Protein AF-A0A937QYM9-F1 (afdb_monomer)

pLDDT: mean 88.12, std 9.0, range [54.81, 97.62]

Mean predicted aligned error: 9.83 Å

Secondary structure (DSSP, 8-state):
-HHHHHHHHTT----SSHHHHHHHHHHHHHHHHHHHHHHHHHHHHHHTTT--S-----------HHHHHHHHHHHHHHHHHHHHHHHHH-

Foldseek 3Di:
DVLVVVCVVVVDDQDPDPVNVVVVVVVVVVVVVVVVVVVVVVVVVCVVVVNPPDDDDPDDPPPDVVVVVVVVVVVVVVVVVVVVVVVVVD

Radius of gyration: 25.34 Å; Cα contacts (8 Å, |Δi|>4): 10; chains: 1; bounding box: 58×47×42 Å

Structure (mmCIF, N/CA/C/O backbone):
data_AF-A0A937QYM9-F1
#
_entry.id   AF-A0A937QYM9-F1
#
loop_
_atom_site.group_PDB
_atom_site.id
_atom_site.type_symbol
_atom_site.label_atom_id
_atom_site.label_alt_id
_atom_site.label_comp_id
_atom_site.label_asym_id
_atom_site.label_entity_id
_atom_site.label_seq_id
_atom_site.pdbx_PDB_ins_code
_atom_site.Cartn_x
_atom_site.Cartn_y
_atom_site.Cartn_z
_atom_site.occupancy
_atom_site.B_iso_or_equiv
_atom_site.auth_seq_id
_atom_site.auth_comp_id
_atom_site.auth_asym_id
_atom_site.auth_atom_id
_atom_site.pdbx_PDB_model_num
ATOM 1 N N . ARG A 1 1 ? -6.635 9.807 -0.098 1.00 78.31 1 ARG A N 1
ATOM 2 C CA . ARG A 1 1 ? -6.943 11.047 -0.866 1.00 78.31 1 ARG A CA 1
ATOM 3 C C . ARG A 1 1 ? -7.992 11.948 -0.205 1.00 78.31 1 ARG A C 1
ATOM 5 O O . ARG A 1 1 ? -7.739 13.138 -0.117 1.00 78.31 1 ARG A O 1
ATOM 12 N N . ARG A 1 2 ? -9.123 11.432 0.310 1.00 88.62 2 ARG A N 1
ATOM 13 C CA . ARG A 1 2 ? -10.163 12.270 0.958 1.00 88.62 2 ARG A CA 1
ATOM 14 C C . ARG A 1 2 ? -9.638 13.144 2.113 1.00 88.62 2 ARG A C 1
ATOM 16 O O . ARG A 1 2 ? -9.929 14.330 2.136 1.00 88.62 2 ARG A O 1
ATOM 23 N N . LEU A 1 3 ? -8.816 12.583 3.009 1.00 89.12 3 LEU A N 1
ATOM 24 C CA . LEU A 1 3 ? -8.217 13.329 4.129 1.00 89.12 3 LEU A CA 1
ATOM 25 C C . LEU A 1 3 ? -7.287 14.456 3.656 1.00 89.12 3 LEU A C 1
ATOM 27 O O . LEU A 1 3 ? -7.409 15.581 4.120 1.00 89.12 3 LEU A O 1
ATOM 31 N N . LEU A 1 4 ? -6.429 14.181 2.668 1.00 88.75 4 LEU A N 1
ATOM 32 C CA . LEU A 1 4 ? -5.545 15.190 2.070 1.00 88.75 4 LEU A CA 1
ATOM 33 C C . LEU A 1 4 ? -6.334 16.307 1.374 1.00 88.75 4 LEU A C 1
ATOM 35 O O . LEU A 1 4 ? -6.013 17.477 1.543 1.00 88.75 4 LEU A O 1
ATOM 39 N N . ARG A 1 5 ? -7.407 15.967 0.646 1.00 90.56 5 ARG A N 1
ATOM 40 C CA . ARG A 1 5 ? -8.291 16.963 0.021 1.00 90.56 5 ARG A CA 1
ATOM 41 C C . ARG A 1 5 ? -8.986 17.831 1.071 1.00 90.56 5 ARG A C 1
ATOM 43 O O . ARG A 1 5 ? -9.057 19.039 0.902 1.00 90.56 5 ARG A O 1
ATOM 50 N N . SER A 1 6 ? -9.447 17.234 2.171 1.00 90.75 6 SER A N 1
ATOM 51 C CA . SER A 1 6 ? -10.023 17.988 3.289 1.00 90.75 6 SER A CA 1
ATOM 52 C C . SER A 1 6 ? -9.004 18.918 3.946 1.00 90.75 6 SER A C 1
ATOM 54 O O . SER A 1 6 ? -9.376 20.022 4.326 1.00 90.75 6 SER A O 1
ATOM 56 N N . ALA A 1 7 ? -7.747 18.493 4.093 1.00 89.19 7 ALA A N 1
ATOM 57 C CA . ALA A 1 7 ? -6.685 19.353 4.611 1.00 89.19 7 ALA A CA 1
ATOM 58 C C . ALA A 1 7 ? -6.405 20.518 3.648 1.00 89.19 7 ALA A C 1
ATOM 60 O O . ALA A 1 7 ? -6.340 21.666 4.075 1.00 89.19 7 ALA A O 1
ATOM 61 N N . SER A 1 8 ? -6.337 20.240 2.344 1.00 88.31 8 SER A N 1
ATOM 62 C CA . SER A 1 8 ? -6.138 21.256 1.307 1.00 88.31 8 SER A CA 1
ATOM 63 C C . SER A 1 8 ? -7.263 22.302 1.275 1.00 88.31 8 SER A C 1
ATOM 65 O O . SER A 1 8 ? -6.966 23.491 1.233 1.00 88.31 8 SER A O 1
ATOM 67 N N . ILE A 1 9 ? -8.538 21.895 1.391 1.00 93.19 9 ILE A N 1
ATOM 68 C CA . ILE A 1 9 ? -9.686 22.827 1.471 1.00 93.19 9 ILE A CA 1
ATOM 69 C C . ILE A 1 9 ? -9.610 23.707 2.729 1.00 93.19 9 ILE A C 1
ATOM 71 O O . ILE A 1 9 ? -10.001 24.867 2.693 1.00 93.19 9 ILE A O 1
ATOM 75 N N . ARG A 1 10 ? -9.059 23.186 3.833 1.00 89.31 10 ARG A N 1
ATOM 76 C CA . ARG A 1 10 ? -8.811 23.947 5.071 1.00 89.31 10 ARG A CA 1
ATOM 77 C C . ARG A 1 10 ? -7.585 24.870 4.983 1.00 89.31 10 ARG A C 1
ATOM 79 O O . ARG A 1 10 ? -7.174 25.418 5.998 1.00 89.31 10 ARG A O 1
ATOM 86 N N . GLY A 1 11 ? -6.985 25.025 3.802 1.00 86.75 11 GLY A N 1
ATOM 87 C CA . GLY A 1 11 ? -5.836 25.902 3.581 1.00 86.75 11 GLY A CA 1
ATOM 88 C C . GLY A 1 11 ? -4.487 25.292 3.967 1.00 86.75 11 GLY A C 1
ATOM 89 O O . GLY A 1 11 ? -3.501 26.021 4.046 1.00 86.75 11 GLY A O 1
ATOM 90 N N . PHE A 1 12 ? -4.402 23.974 4.190 1.00 87.56 12 PHE A N 1
ATOM 91 C CA . PHE A 1 12 ? -3.122 23.324 4.470 1.00 87.56 12 PHE A CA 1
ATOM 92 C C . PHE A 1 12 ? -2.194 23.418 3.252 1.00 87.56 12 PHE A C 1
ATOM 94 O O . PHE A 1 12 ? -2.466 22.826 2.203 1.00 87.56 12 PHE A O 1
ATOM 101 N N . ARG A 1 13 ? -1.083 24.144 3.412 1.00 85.38 13 ARG A N 1
ATOM 102 C CA . ARG A 1 13 ? 0.001 24.242 2.431 1.00 85.38 13 ARG A CA 1
ATOM 103 C C . ARG A 1 13 ? 1.212 23.460 2.952 1.00 85.38 13 ARG A C 1
ATOM 105 O O . ARG A 1 13 ? 1.681 23.761 4.049 1.00 85.38 13 ARG A O 1
ATOM 112 N N . PRO A 1 14 ? 1.695 22.439 2.226 1.00 80.06 14 PRO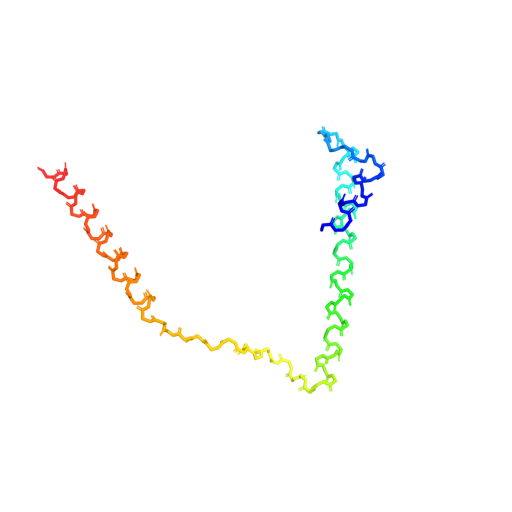 A N 1
ATOM 113 C CA . PRO A 1 14 ? 2.860 21.682 2.655 1.00 80.06 14 PRO A CA 1
ATOM 114 C C . PRO A 1 14 ? 4.130 22.522 2.475 1.00 80.06 14 PRO A C 1
ATOM 116 O O . PRO A 1 14 ? 4.445 22.949 1.368 1.00 80.06 14 PRO A O 1
ATOM 119 N N . THR A 1 15 ? 4.862 22.725 3.567 1.00 86.69 15 THR A N 1
ATOM 120 C CA . THR A 1 15 ? 6.161 23.411 3.606 1.00 86.69 15 THR A CA 1
ATOM 121 C C . THR A 1 15 ? 7.147 22.545 4.396 1.00 86.69 15 THR A C 1
ATOM 123 O O . THR A 1 15 ? 6.727 21.716 5.198 1.00 86.69 15 THR A O 1
ATOM 126 N N . SER A 1 16 ? 8.459 22.723 4.236 1.00 83.88 16 SER A N 1
ATOM 127 C CA . SER A 1 16 ? 9.474 21.958 4.989 1.00 83.88 16 SER A CA 1
ATOM 128 C C . SER A 1 16 ? 9.631 22.442 6.442 1.00 83.88 16 SER A C 1
ATOM 130 O O . SER A 1 16 ? 10.725 22.788 6.873 1.00 83.88 16 SER A O 1
ATOM 132 N N . ASN A 1 17 ? 8.533 22.508 7.200 1.00 90.44 17 ASN A N 1
ATOM 133 C CA . ASN A 1 17 ? 8.495 22.956 8.595 1.00 90.44 17 ASN A CA 1
ATOM 134 C C . ASN A 1 17 ? 8.009 21.819 9.517 1.00 90.44 17 ASN A C 1
ATOM 136 O O . ASN A 1 17 ? 7.224 20.960 9.110 1.00 90.44 17 ASN A O 1
ATOM 140 N N . LEU A 1 18 ? 8.423 21.832 10.785 1.00 90.06 18 LEU A N 1
ATOM 141 C CA . LEU A 1 18 ? 8.040 20.859 11.813 1.00 90.06 18 LEU A CA 1
ATOM 142 C C . LEU A 1 18 ? 6.514 20.717 11.956 1.00 90.06 18 LEU A C 1
ATOM 144 O O . LEU A 1 18 ? 5.998 19.612 12.129 1.00 90.06 18 LEU A O 1
ATOM 148 N N . HIS A 1 19 ? 5.771 21.820 11.820 1.00 87.12 19 HIS A N 1
ATOM 149 C CA . HIS A 1 19 ? 4.304 21.807 11.843 1.00 87.12 19 HIS A CA 1
ATOM 150 C C . HIS A 1 19 ? 3.702 20.951 10.712 1.00 87.12 19 HIS A C 1
ATOM 152 O O . HIS A 1 19 ? 2.729 20.216 10.914 1.00 87.12 19 HIS A O 1
ATOM 158 N N . THR A 1 20 ? 4.307 20.999 9.525 1.00 89.44 20 THR A N 1
ATOM 159 C CA . THR A 1 20 ? 3.881 20.211 8.368 1.00 89.44 20 THR A CA 1
ATOM 160 C C . THR A 1 20 ? 4.117 18.723 8.619 1.00 89.44 20 THR A C 1
ATOM 162 O O . THR A 1 20 ? 3.187 17.935 8.444 1.00 89.44 20 THR A O 1
ATOM 165 N N . TYR A 1 21 ? 5.290 18.338 9.132 1.00 92.94 21 TYR A N 1
ATOM 166 C CA . TYR A 1 21 ? 5.573 16.950 9.521 1.00 92.94 21 TYR A CA 1
ATOM 167 C C . TYR A 1 21 ? 4.599 16.431 10.585 1.00 92.94 21 TYR A C 1
ATOM 169 O O . TYR A 1 21 ? 4.063 15.331 10.445 1.00 92.94 21 TYR A O 1
ATOM 177 N N . LYS A 1 22 ? 4.285 17.243 11.602 1.00 92.12 22 LYS A N 1
ATOM 178 C CA . LYS A 1 22 ? 3.297 16.893 12.635 1.00 92.12 22 LYS A CA 1
ATOM 179 C C . LYS A 1 22 ? 1.903 16.653 12.041 1.00 92.12 22 LYS A C 1
ATOM 181 O O . LYS A 1 22 ? 1.226 15.692 12.401 1.00 92.12 22 LYS A O 1
ATOM 186 N N . THR A 1 23 ? 1.492 17.482 11.082 1.00 90.88 23 THR A N 1
ATOM 187 C CA . THR A 1 23 ? 0.206 17.325 10.384 1.00 90.88 23 THR A CA 1
ATOM 188 C C . THR A 1 23 ? 0.164 16.050 9.540 1.00 90.88 23 THR A C 1
ATOM 190 O O . THR A 1 23 ? -0.843 15.336 9.548 1.00 90.88 23 THR A O 1
ATOM 193 N N . TYR A 1 24 ? 1.260 15.715 8.854 1.00 92.31 24 TYR A N 1
ATOM 194 C CA . TYR A 1 24 ? 1.377 14.442 8.139 1.00 92.31 24 TYR A CA 1
ATOM 195 C C . TYR A 1 24 ? 1.327 13.240 9.085 1.00 92.31 24 TYR A C 1
ATOM 197 O O . TYR A 1 24 ? 0.617 12.280 8.784 1.00 92.31 24 TYR A O 1
ATOM 205 N N . ALA A 1 25 ? 1.991 13.305 10.242 1.00 93.75 25 ALA A N 1
ATOM 206 C CA . ALA A 1 25 ? 1.939 12.244 11.247 1.00 93.75 25 ALA A CA 1
ATOM 207 C C . ALA A 1 25 ? 0.499 11.981 11.722 1.00 93.75 25 ALA A C 1
ATOM 209 O O . ALA A 1 25 ? 0.058 10.831 11.746 1.00 93.75 25 ALA A O 1
ATOM 210 N N . TYR A 1 26 ? -0.281 13.033 11.998 1.00 93.44 26 TYR A N 1
ATOM 211 C CA . TYR A 1 26 ? -1.701 12.883 12.339 1.00 93.44 26 TYR A CA 1
ATOM 212 C C . TYR A 1 26 ? -2.523 12.277 11.203 1.00 93.44 26 TYR A C 1
ATOM 214 O O . TYR A 1 26 ? -3.397 11.441 11.438 1.00 93.44 26 TYR A O 1
ATOM 222 N N . LEU A 1 27 ? -2.243 12.667 9.960 1.00 93.38 27 LEU A N 1
ATOM 223 C CA . LEU A 1 27 ? -2.948 12.133 8.801 1.00 93.38 27 LEU A CA 1
ATOM 224 C C . LEU A 1 27 ? -2.668 10.640 8.603 1.00 93.38 27 LEU A C 1
ATOM 226 O O . LEU A 1 27 ? -3.600 9.880 8.335 1.00 93.38 27 LEU A O 1
ATOM 230 N N . ILE A 1 28 ? -1.418 10.219 8.786 1.00 95.44 28 ILE A N 1
ATOM 231 C CA . ILE A 1 28 ? -1.015 8.809 8.754 1.00 95.44 28 ILE A CA 1
ATOM 232 C C . ILE A 1 28 ? -1.672 8.042 9.907 1.00 95.44 28 ILE A C 1
ATOM 234 O O . ILE A 1 28 ? -2.272 6.997 9.662 1.00 95.44 28 ILE A O 1
ATOM 238 N N . GLY A 1 29 ? -1.659 8.588 11.127 1.00 96.06 29 GLY A N 1
ATOM 239 C CA . GLY A 1 29 ? -2.330 7.982 12.281 1.00 96.06 29 GLY A CA 1
ATOM 240 C C . GLY A 1 29 ? -3.823 7.746 12.031 1.00 96.06 29 GLY A C 1
ATOM 241 O O . GLY A 1 29 ? -4.332 6.647 12.247 1.00 96.06 29 GLY A O 1
ATOM 242 N N . MET A 1 30 ? -4.521 8.733 11.463 1.00 95.00 30 MET A N 1
ATOM 243 C CA . MET A 1 30 ? -5.929 8.581 11.079 1.00 95.00 30 MET A CA 1
ATOM 244 C C . MET A 1 30 ? -6.146 7.517 9.996 1.00 95.00 30 MET A C 1
ATOM 246 O O . MET A 1 30 ? -7.170 6.833 10.010 1.00 95.00 30 MET A O 1
ATOM 250 N N . ILE A 1 31 ? 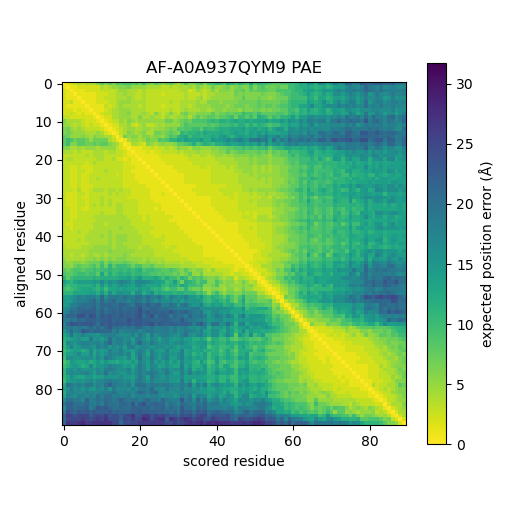-5.228 7.376 9.036 1.00 96.12 31 ILE A 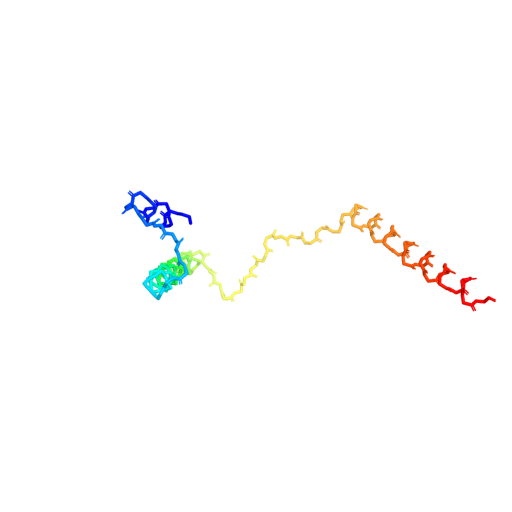N 1
ATOM 251 C CA . ILE A 1 31 ? -5.315 6.313 8.025 1.00 96.12 31 ILE A CA 1
ATOM 252 C C . ILE A 1 31 ? -5.162 4.948 8.690 1.00 96.12 31 ILE A C 1
ATOM 254 O O . ILE A 1 31 ? -5.963 4.061 8.401 1.00 96.12 31 ILE A O 1
ATOM 258 N N . PHE A 1 32 ? -4.187 4.802 9.587 1.00 97.38 32 PHE A N 1
ATOM 259 C CA . PHE A 1 32 ? -3.914 3.551 10.285 1.00 97.38 32 PHE A CA 1
ATOM 260 C C . PHE A 1 32 ? -5.128 3.079 11.090 1.00 97.38 32 PHE A C 1
ATOM 262 O O . PHE A 1 32 ? -5.643 1.994 10.835 1.00 97.38 32 PHE A O 1
ATOM 269 N N . VAL A 1 33 ? -5.670 3.934 11.963 1.00 96.56 33 VAL A N 1
ATOM 270 C CA . VAL A 1 33 ? -6.846 3.600 12.789 1.00 96.56 33 VAL A CA 1
ATOM 271 C C . VAL A 1 33 ? -8.037 3.180 11.922 1.00 96.56 33 VAL A C 1
ATOM 273 O O . VAL A 1 33 ? -8.669 2.154 12.171 1.00 96.56 33 VAL A O 1
ATOM 276 N N . ARG A 1 34 ? -8.323 3.934 10.852 1.00 95.88 34 ARG A N 1
ATOM 277 C CA . ARG A 1 34 ? -9.440 3.629 9.943 1.00 95.88 34 ARG A CA 1
ATOM 278 C C . ARG A 1 34 ? -9.226 2.349 9.141 1.00 95.88 34 ARG A C 1
ATOM 280 O O . ARG A 1 34 ? -10.204 1.681 8.804 1.00 95.88 34 ARG A O 1
ATOM 287 N N . ALA A 1 35 ? -7.985 2.043 8.770 1.00 96.81 35 ALA A N 1
ATOM 288 C CA . ALA A 1 35 ? -7.650 0.817 8.061 1.00 96.81 35 ALA A CA 1
ATOM 289 C C . ALA A 1 35 ? -7.835 -0.402 8.972 1.00 96.81 35 ALA A C 1
ATOM 291 O O . ALA A 1 35 ? -8.460 -1.368 8.537 1.00 96.81 35 ALA A O 1
ATOM 292 N N . SER A 1 36 ? -7.394 -0.319 10.230 1.00 97.50 36 SER A N 1
ATOM 293 C CA . SER A 1 36 ? -7.561 -1.383 11.227 1.00 97.50 36 SER A CA 1
ATOM 294 C C . SER A 1 36 ? -9.034 -1.677 11.518 1.00 97.50 36 SER A C 1
ATOM 296 O O . SER A 1 36 ? -9.474 -2.816 11.390 1.00 97.50 36 SER A O 1
AT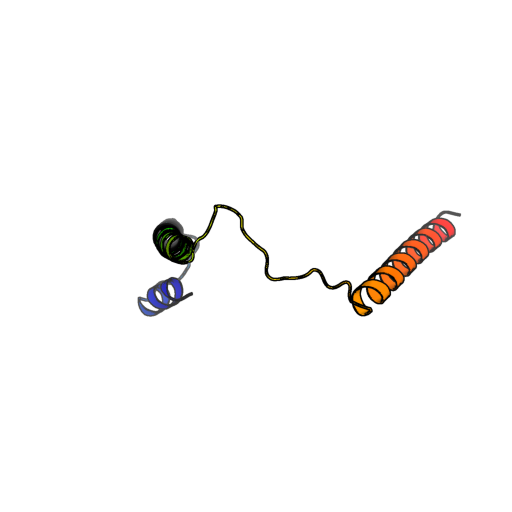OM 298 N N . ASP A 1 37 ? -9.835 -0.646 11.788 1.00 97.62 37 ASP A N 1
ATOM 299 C CA . ASP A 1 37 ? -11.282 -0.783 12.010 1.00 97.62 37 ASP A CA 1
ATOM 300 C C . ASP A 1 37 ? -12.013 -1.347 10.768 1.00 97.62 37 ASP A C 1
ATOM 302 O O . ASP A 1 37 ? -12.909 -2.192 10.853 1.00 97.62 37 ASP A O 1
ATOM 306 N N . ARG A 1 38 ? -11.587 -0.951 9.559 1.00 96.94 38 ARG A N 1
ATOM 307 C CA . ARG A 1 38 ? -12.094 -1.562 8.321 1.00 96.94 38 ARG A CA 1
ATOM 308 C C . ARG A 1 38 ? -11.701 -3.035 8.207 1.00 96.94 38 ARG A C 1
ATOM 310 O O . ARG A 1 38 ? -12.544 -3.822 7.779 1.00 96.94 38 ARG A O 1
ATOM 317 N N . ALA A 1 39 ? -10.464 -3.396 8.536 1.00 95.69 39 ALA A N 1
ATOM 318 C CA . ALA A 1 39 ? -9.993 -4.775 8.475 1.00 95.69 39 ALA A CA 1
ATOM 319 C C . ALA A 1 39 ? -10.813 -5.672 9.408 1.00 95.69 39 ALA A C 1
ATOM 321 O O . ALA A 1 39 ? -11.265 -6.731 8.980 1.00 95.69 39 ALA A O 1
ATOM 322 N N . GLU A 1 40 ? -11.109 -5.208 10.623 1.00 96.62 40 GLU A N 1
ATOM 323 C CA . GLU A 1 40 ? -11.943 -5.937 11.579 1.00 96.62 40 GLU A CA 1
ATOM 324 C C . GLU A 1 40 ? -13.376 -6.139 11.063 1.00 96.62 40 GLU A C 1
ATOM 326 O O . GLU A 1 40 ? -13.903 -7.253 11.101 1.00 96.62 40 GLU A O 1
ATOM 331 N N . ARG A 1 41 ? -14.007 -5.092 10.514 1.00 97.12 41 ARG A N 1
ATOM 332 C CA . ARG A 1 41 ? -15.343 -5.223 9.903 1.00 97.12 41 ARG A CA 1
ATOM 333 C C . ARG A 1 41 ? -15.360 -6.216 8.746 1.00 97.12 41 ARG A C 1
ATOM 335 O O . ARG A 1 41 ? -16.293 -7.009 8.633 1.00 97.12 41 ARG A O 1
ATOM 342 N N . VAL A 1 42 ? -14.348 -6.170 7.880 1.00 95.44 42 VAL A N 1
ATOM 343 C CA . VAL A 1 42 ? -14.225 -7.116 6.764 1.00 95.44 42 VAL A CA 1
ATOM 344 C C . VAL A 1 42 ? -14.008 -8.529 7.295 1.00 95.44 42 VAL A C 1
ATOM 346 O O . VAL A 1 42 ? -14.670 -9.444 6.820 1.00 95.44 42 VAL A O 1
ATOM 349 N N . TYR A 1 43 ? -13.166 -8.708 8.312 1.00 94.19 43 TYR A N 1
ATOM 350 C CA . TYR A 1 43 ? -12.928 -9.999 8.953 1.00 94.19 43 TYR A CA 1
ATOM 351 C C . TYR A 1 43 ? -14.201 -10.597 9.555 1.00 94.19 43 TYR A C 1
ATOM 353 O O . TYR A 1 43 ? -14.537 -11.743 9.263 1.00 94.19 43 TYR A O 1
ATOM 361 N N . LYS A 1 44 ? -14.977 -9.802 10.296 1.00 95.44 44 LYS A N 1
ATOM 362 C CA . LYS A 1 44 ? -16.293 -10.215 10.809 1.00 95.44 44 LYS A CA 1
ATOM 363 C C . LYS A 1 44 ? -17.230 -10.644 9.674 1.00 95.44 44 LYS A C 1
ATOM 365 O O . LYS A 1 44 ? -17.854 -11.695 9.754 1.00 95.44 44 LYS A O 1
ATOM 370 N N . ALA A 1 45 ? -17.270 -9.888 8.576 1.00 95.56 45 ALA A N 1
ATOM 371 C CA . ALA A 1 45 ? -18.066 -10.245 7.402 1.00 95.56 45 ALA A CA 1
ATOM 372 C C . ALA A 1 45 ? -17.541 -11.486 6.651 1.00 95.56 45 ALA A C 1
ATOM 374 O O . ALA A 1 45 ? -18.322 -12.159 5.980 1.00 95.56 45 ALA A O 1
ATOM 375 N N . MET A 1 46 ? -16.240 -11.783 6.718 1.00 94.25 46 MET A N 1
ATOM 376 C CA . MET A 1 46 ? -15.670 -13.035 6.210 1.00 94.25 46 MET A CA 1
ATOM 377 C C . MET A 1 46 ? -16.115 -14.209 7.086 1.00 94.25 46 MET A C 1
ATOM 379 O O . MET A 1 46 ? -16.580 -15.215 6.556 1.00 94.25 46 MET A O 1
ATOM 383 N N . LEU A 1 47 ? -16.066 -14.060 8.413 1.00 93.31 47 LEU A N 1
ATOM 384 C CA . LEU A 1 47 ? -16.500 -15.098 9.347 1.00 93.31 47 LEU A CA 1
ATOM 385 C C . LEU A 1 47 ? -17.986 -15.448 9.164 1.00 93.31 47 LEU A C 1
ATOM 387 O O . LEU A 1 47 ? -18.318 -16.626 9.075 1.00 93.31 47 LEU A O 1
ATOM 391 N N . CYS A 1 48 ? -18.862 -14.452 8.980 1.00 93.88 48 CYS A N 1
ATOM 392 C CA . CYS A 1 48 ? -20.281 -14.693 8.676 1.00 93.88 48 CYS A CA 1
ATOM 393 C C . CYS A 1 48 ? -20.515 -15.457 7.358 1.00 93.88 48 CYS A C 1
ATOM 395 O O . CYS A 1 48 ? -21.566 -16.064 7.188 1.00 93.88 48 CYS A O 1
ATOM 397 N N . ARG A 1 49 ? -19.559 -15.428 6.418 1.00 90.88 49 ARG A N 1
ATOM 398 C CA . ARG A 1 49 ? -19.604 -16.193 5.158 1.00 90.88 49 ARG A CA 1
ATOM 399 C C . ARG A 1 49 ? -18.972 -17.588 5.274 1.00 90.88 49 ARG A C 1
ATOM 401 O O . ARG A 1 49 ? -18.879 -18.279 4.267 1.00 90.88 49 ARG A O 1
ATOM 408 N N . GLY A 1 50 ? -18.528 -17.994 6.468 1.00 90.62 50 GLY A N 1
ATOM 409 C CA . GLY A 1 50 ? -17.886 -19.292 6.703 1.00 90.62 50 GLY A CA 1
ATOM 410 C C . GLY A 1 50 ? -16.369 -19.297 6.489 1.00 90.62 50 GLY A C 1
ATOM 411 O O . GLY A 1 50 ? -15.799 -20.330 6.149 1.00 90.62 50 GLY A O 1
ATOM 412 N N . PHE A 1 51 ? -15.690 -18.158 6.655 1.00 88.75 51 PHE A N 1
ATOM 413 C CA . PHE A 1 51 ? -14.233 -18.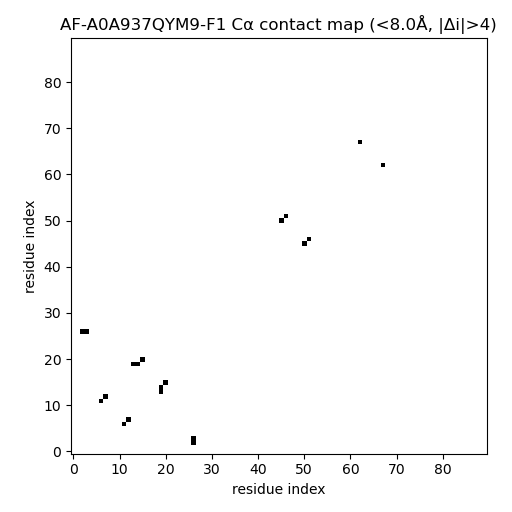090 6.511 1.00 88.75 51 PHE A CA 1
ATOM 414 C C . PHE A 1 51 ? -13.503 -18.954 7.554 1.00 88.75 51 PHE A C 1
ATOM 416 O O . PHE A 1 51 ? -13.523 -18.655 8.744 1.00 88.75 51 PHE A O 1
ATOM 423 N N . ALA A 1 52 ? -12.799 -19.988 7.087 1.00 86.50 52 ALA A N 1
ATOM 424 C CA . ALA A 1 52 ? -12.080 -20.965 7.911 1.00 86.50 52 ALA A CA 1
ATOM 425 C C . ALA A 1 52 ? -10.596 -20.607 8.165 1.00 86.50 52 ALA A C 1
ATOM 427 O O . ALA A 1 52 ? -9.762 -21.486 8.366 1.00 86.50 52 ALA A O 1
ATOM 428 N N . GLY A 1 53 ? -10.226 -19.322 8.091 1.00 83.19 53 GLY A N 1
ATOM 429 C CA . GLY A 1 53 ? -8.842 -18.874 8.313 1.00 83.19 53 GLY A CA 1
ATOM 430 C C . GLY A 1 53 ? -7.899 -19.047 7.115 1.00 83.19 53 GLY A C 1
ATOM 431 O O . GLY A 1 53 ? -6.725 -18.696 7.208 1.00 83.19 53 GLY A O 1
ATOM 432 N N . ARG A 1 54 ? -8.391 -19.555 5.978 1.00 82.06 54 ARG A N 1
ATOM 433 C CA . ARG A 1 54 ? -7.623 -19.687 4.732 1.00 82.06 54 ARG A CA 1
ATOM 434 C C . ARG A 1 54 ? -8.100 -18.672 3.700 1.00 82.06 54 ARG A C 1
ATOM 436 O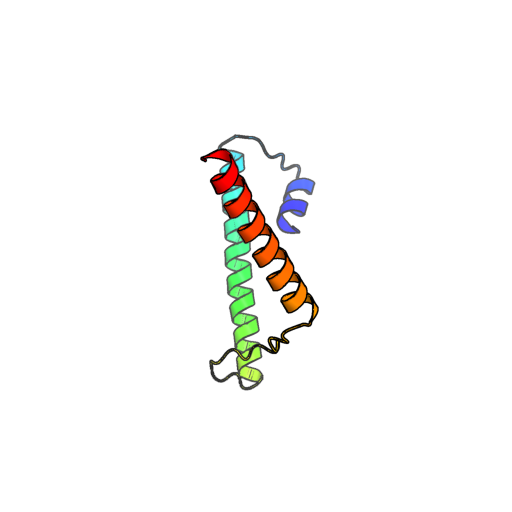 O . ARG A 1 54 ? -9.275 -18.646 3.346 1.00 82.06 54 ARG A O 1
ATOM 443 N N . PHE A 1 55 ? -7.179 -17.851 3.199 1.00 79.81 55 PHE A N 1
ATOM 444 C CA . PHE A 1 55 ? -7.448 -16.925 2.102 1.00 79.81 55 PHE A CA 1
ATOM 445 C C . PHE A 1 55 ? -7.383 -17.669 0.769 1.00 79.81 55 PHE A C 1
ATOM 447 O O . PHE A 1 55 ? -6.302 -18.001 0.290 1.00 79.81 55 PHE A O 1
ATOM 454 N N . TYR A 1 56 ? -8.543 -17.922 0.168 1.00 72.19 56 TYR A N 1
ATOM 455 C CA . TYR A 1 56 ? -8.625 -18.454 -1.187 1.00 72.19 56 TYR A CA 1
ATOM 456 C C . TYR A 1 56 ? -8.473 -17.298 -2.177 1.00 72.19 56 TYR A C 1
ATOM 458 O O . TYR A 1 56 ? -9.339 -16.426 -2.268 1.00 72.19 56 TYR A O 1
ATOM 466 N N . SER A 1 57 ? -7.346 -17.262 -2.891 1.00 72.88 57 SER A N 1
ATOM 467 C CA . SER A 1 57 ? -7.190 -16.365 -4.033 1.00 72.88 57 SER A CA 1
ATOM 468 C C . SER A 1 57 ? -8.115 -16.849 -5.147 1.00 72.88 57 SER A C 1
ATOM 470 O O . SER A 1 57 ? -7.950 -17.955 -5.646 1.00 72.88 57 SER A O 1
ATOM 472 N N . LEU A 1 58 ? -9.079 -16.015 -5.536 1.00 66.50 58 LEU A N 1
ATOM 473 C CA . LEU A 1 58 ? -9.919 -16.229 -6.724 1.00 66.50 58 LEU A CA 1
ATOM 474 C C . LEU A 1 58 ? -9.146 -15.993 -8.030 1.00 66.50 58 LEU A C 1
ATOM 476 O O . LEU A 1 58 ? -9.685 -16.198 -9.112 1.00 66.50 58 LEU A O 1
ATOM 480 N N . HIS A 1 59 ? -7.907 -15.502 -7.941 1.00 70.50 59 HIS A N 1
ATOM 481 C CA . HIS A 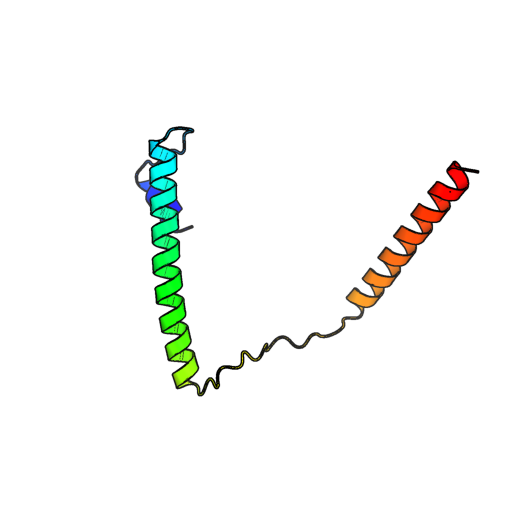1 59 ? -7.058 -15.331 -9.103 1.00 70.50 59 HIS A CA 1
ATOM 482 C C . HIS A 1 59 ? -6.347 -16.648 -9.392 1.00 70.50 59 HIS A C 1
ATOM 484 O O . HIS A 1 59 ? -5.367 -17.001 -8.733 1.00 70.50 59 HIS A O 1
ATOM 490 N N . GLU A 1 60 ? -6.881 -17.376 -10.363 1.00 67.94 60 GLU A N 1
ATOM 491 C CA . GLU A 1 60 ? -6.180 -18.474 -11.008 1.00 67.94 60 GLU A CA 1
ATOM 492 C C . GLU A 1 60 ? -4.999 -17.874 -11.780 1.00 67.94 60 GLU A C 1
ATOM 494 O O . GLU A 1 60 ? -5.179 -16.989 -12.619 1.00 67.94 60 GLU A O 1
ATOM 499 N N . PHE A 1 61 ? -3.776 -18.314 -11.471 1.00 64.25 61 PHE A N 1
ATOM 500 C CA . PHE A 1 61 ? -2.592 -17.964 -12.252 1.00 64.25 61 PHE A CA 1
ATOM 501 C C . PHE A 1 61 ? -2.715 -18.612 -13.636 1.00 64.25 61 PHE A C 1
ATOM 503 O O . PHE A 1 61 ? -2.252 -19.727 -13.864 1.00 64.25 61 PHE A O 1
ATOM 510 N N . SER A 1 62 ? -3.386 -17.928 -14.558 1.00 68.31 62 SER A N 1
ATOM 511 C CA . SER A 1 62 ? -3.469 -18.347 -15.951 1.00 68.31 62 SER A CA 1
ATOM 512 C C . SER A 1 62 ? -2.175 -17.956 -16.653 1.00 68.31 62 SER A C 1
ATOM 514 O O . SER A 1 62 ? -1.965 -16.782 -16.942 1.00 68.31 62 SER A O 1
ATOM 516 N N . PHE A 1 63 ? -1.328 -18.941 -16.952 1.00 67.44 63 PHE A N 1
ATOM 517 C CA . PHE A 1 63 ? -0.148 -18.766 -17.799 1.00 67.44 63 PHE A CA 1
ATOM 518 C C . PHE A 1 63 ? -0.607 -18.310 -19.193 1.00 67.44 63 PHE A C 1
ATOM 520 O O . PHE A 1 63 ? -1.170 -19.096 -19.963 1.00 67.44 63 PHE A O 1
ATOM 527 N N . SER A 1 64 ? -0.453 -17.025 -19.508 1.00 81.00 64 SER A N 1
ATOM 528 C CA . SER A 1 64 ? -0.907 -16.479 -20.785 1.00 81.00 64 SER A CA 1
ATOM 529 C C . SER A 1 64 ? 0.159 -16.682 -21.859 1.00 81.00 64 SER A C 1
ATOM 531 O O . SER A 1 64 ? 1.359 -16.660 -21.594 1.00 81.00 64 SER A O 1
ATOM 533 N N . ARG A 1 65 ? -0.257 -16.827 -23.122 1.00 80.69 65 ARG A N 1
ATOM 534 C CA . ARG A 1 65 ? 0.680 -16.915 -24.261 1.00 80.69 65 ARG A CA 1
ATOM 535 C C . ARG A 1 65 ? 1.554 -15.660 -24.383 1.00 80.69 65 ARG A C 1
ATOM 537 O O . ARG A 1 65 ? 2.677 -15.746 -24.865 1.00 80.69 65 ARG A O 1
ATOM 544 N N . LEU A 1 66 ? 1.049 -14.516 -23.915 1.00 83.56 66 LEU A N 1
ATOM 545 C CA . LEU A 1 66 ? 1.804 -13.266 -23.817 1.00 83.56 66 LEU A CA 1
ATOM 546 C C . LEU A 1 66 ? 2.963 -13.369 -22.818 1.00 83.56 66 LEU A C 1
ATOM 548 O O . LEU A 1 66 ? 4.037 -12.855 -23.113 1.00 83.56 66 LEU A O 1
ATOM 552 N N . ASP A 1 67 ? 2.788 -14.088 -21.705 1.00 87.38 67 ASP A N 1
ATOM 553 C CA . ASP A 1 67 ? 3.854 -14.298 -20.717 1.00 87.38 67 ASP A CA 1
ATOM 554 C C . ASP A 1 67 ? 4.989 -15.138 -21.315 1.00 87.38 67 ASP A C 1
ATOM 556 O O . ASP A 1 67 ? 6.161 -14.843 -21.096 1.00 87.38 67 ASP A O 1
ATOM 560 N N . LEU A 1 68 ? 4.651 -16.137 -22.143 1.00 88.00 68 LEU A N 1
ATOM 561 C CA . LEU A 1 68 ? 5.637 -16.946 -22.866 1.00 88.00 68 LEU A CA 1
ATOM 562 C C . LEU A 1 68 ? 6.417 -16.109 -23.889 1.00 88.00 68 LEU A C 1
ATOM 564 O O . LEU A 1 68 ? 7.642 -16.184 -23.936 1.00 88.00 68 LEU A O 1
ATOM 568 N N . ILE A 1 69 ? 5.719 -15.299 -24.694 1.00 93.38 69 ILE A N 1
ATOM 569 C CA . ILE A 1 69 ? 6.366 -14.396 -25.658 1.00 93.38 69 ILE A CA 1
A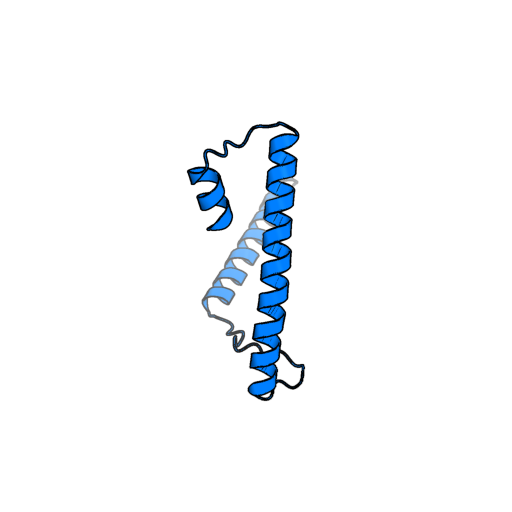TOM 570 C C . ILE A 1 69 ? 7.303 -13.444 -24.913 1.00 93.38 69 ILE A C 1
ATOM 572 O O . ILE A 1 69 ? 8.435 -13.233 -25.346 1.00 93.38 69 ILE A O 1
ATOM 576 N N . TRP A 1 70 ? 6.865 -12.908 -23.773 1.00 91.25 70 TRP A N 1
ATOM 577 C CA . TRP A 1 70 ? 7.665 -11.970 -23.002 1.00 91.25 70 TRP A CA 1
ATOM 578 C C . TRP A 1 70 ? 8.891 -12.614 -22.362 1.00 91.25 70 TRP A C 1
ATOM 580 O O . TRP A 1 70 ? 9.979 -12.039 -22.411 1.00 91.25 70 TRP A O 1
ATOM 590 N N . LEU A 1 71 ? 8.755 -13.847 -21.877 1.00 92.38 71 LEU A N 1
ATOM 591 C CA . LEU A 1 71 ? 9.877 -14.650 -21.405 1.00 92.38 71 LEU A CA 1
ATOM 592 C C . LEU A 1 71 ? 10.900 -14.874 -22.525 1.00 92.38 71 LEU A C 1
ATOM 594 O O . LEU A 1 71 ? 12.079 -14.585 -22.334 1.00 92.38 71 LEU A O 1
ATOM 598 N N . VAL A 1 72 ? 10.460 -15.306 -23.711 1.00 95.12 72 VAL A N 1
ATOM 599 C CA . VAL A 1 72 ? 11.359 -15.557 -24.850 1.00 95.12 72 VAL A CA 1
ATOM 600 C C . VAL A 1 72 ? 12.089 -14.279 -25.270 1.00 95.12 72 VAL A C 1
ATOM 602 O O . VAL A 1 72 ? 13.314 -14.285 -25.387 1.00 95.12 72 VAL A O 1
ATOM 605 N N . VAL A 1 73 ? 11.378 -13.160 -25.426 1.00 95.81 73 VAL A N 1
ATOM 606 C CA . VAL A 1 73 ? 11.993 -11.880 -25.818 1.00 95.81 73 VAL A CA 1
ATOM 607 C C . VAL A 1 73 ? 13.032 -11.419 -24.793 1.00 95.81 73 VAL A C 1
ATOM 609 O O . VAL A 1 73 ? 14.126 -11.012 -25.184 1.00 95.81 73 VAL A O 1
ATOM 612 N N . MET A 1 74 ? 12.735 -11.523 -23.494 1.00 93.88 74 MET A N 1
ATOM 613 C CA . MET A 1 74 ? 13.691 -11.154 -22.444 1.00 93.88 74 MET A CA 1
ATOM 614 C C . MET A 1 74 ? 14.918 -12.069 -22.432 1.00 93.88 74 MET A C 1
ATOM 616 O O . MET A 1 74 ? 16.035 -11.574 -22.310 1.00 93.88 74 MET A O 1
ATOM 620 N N . THR A 1 75 ? 14.742 -13.381 -22.619 1.00 95.00 75 THR A N 1
ATOM 621 C CA . THR A 1 75 ? 15.886 -14.309 -22.698 1.00 95.00 75 THR A CA 1
ATOM 622 C C . THR A 1 75 ? 16.795 -14.006 -23.890 1.00 95.00 75 THR A C 1
ATOM 624 O O . THR A 1 75 ? 18.011 -13.966 -23.729 1.00 95.00 75 THR A O 1
ATOM 627 N N . ILE A 1 76 ? 16.226 -13.700 -25.062 1.00 96.12 76 ILE A N 1
ATOM 628 C CA . ILE A 1 76 ? 16.996 -13.317 -26.255 1.00 96.12 76 ILE A CA 1
ATOM 629 C C . ILE A 1 76 ? 17.740 -11.999 -26.025 1.00 96.12 76 ILE A C 1
ATOM 631 O O . ILE A 1 76 ? 18.904 -11.883 -26.402 1.00 96.12 76 ILE A O 1
ATOM 635 N N . ALA A 1 77 ? 17.093 -11.013 -25.398 1.00 94.25 77 ALA A N 1
ATOM 636 C CA . ALA A 1 77 ? 17.716 -9.726 -25.109 1.00 94.25 77 ALA A CA 1
ATOM 637 C C . ALA A 1 77 ? 18.938 -9.870 -24.187 1.00 94.25 77 ALA A C 1
ATOM 639 O O . ALA A 1 77 ? 19.963 -9.245 -24.448 1.00 94.25 77 ALA A O 1
ATOM 640 N N . ILE A 1 78 ? 18.848 -10.714 -23.153 1.00 95.00 78 ILE A N 1
ATOM 641 C CA . ILE A 1 78 ? 19.958 -10.973 -22.221 1.00 95.00 78 ILE A CA 1
ATOM 642 C C . ILE A 1 78 ? 21.114 -11.670 -22.943 1.00 95.00 78 ILE A C 1
ATOM 644 O O . ILE A 1 78 ? 22.236 -11.176 -22.900 1.00 95.00 78 ILE A O 1
ATOM 648 N N . ILE A 1 79 ? 20.832 -12.752 -23.677 1.00 94.94 79 ILE A N 1
ATOM 649 C CA . ILE A 1 79 ? 21.853 -13.488 -24.439 1.00 94.94 79 ILE A CA 1
ATOM 650 C C . ILE A 1 79 ? 22.535 -12.567 -25.460 1.00 94.94 79 ILE A C 1
ATOM 652 O O . ILE A 1 79 ? 23.755 -12.583 -25.603 1.00 94.94 79 ILE A O 1
ATOM 656 N N . GLY A 1 80 ? 21.768 -11.722 -26.154 1.00 92.31 80 GLY A N 1
ATOM 657 C CA . GLY A 1 80 ? 22.322 -10.751 -27.096 1.00 92.31 80 GLY A CA 1
ATOM 658 C C . GLY A 1 80 ? 23.264 -9.741 -26.434 1.00 92.31 80 GLY A C 1
ATOM 659 O O . GLY A 1 80 ? 24.272 -9.364 -27.031 1.00 92.31 80 GLY A O 1
ATOM 660 N N . LEU A 1 81 ? 22.964 -9.330 -25.201 1.00 92.31 81 LEU A N 1
ATOM 661 C CA . LEU A 1 81 ? 23.780 -8.388 -24.437 1.00 92.31 81 LEU A CA 1
ATOM 662 C C . LEU A 1 81 ? 25.081 -9.043 -23.947 1.00 92.31 81 LEU A C 1
ATOM 664 O O . LEU A 1 81 ? 26.147 -8.453 -24.102 1.00 92.31 81 LEU A O 1
ATOM 668 N N . GLU A 1 82 ? 25.012 -10.288 -23.468 1.00 90.25 82 GLU A N 1
ATOM 669 C CA . GLU A 1 82 ? 26.190 -11.085 -23.089 1.00 90.25 82 GLU A CA 1
ATOM 670 C C . GLU A 1 82 ? 27.137 -11.314 -24.276 1.00 90.25 82 GLU A C 1
ATOM 672 O O . GLU A 1 82 ? 28.350 -11.142 -24.149 1.00 90.25 82 GLU A O 1
ATOM 677 N N . ILE A 1 83 ? 26.590 -11.645 -25.453 1.00 91.44 83 ILE A N 1
ATOM 678 C CA . ILE A 1 83 ? 27.382 -11.832 -26.678 1.00 91.44 83 ILE A CA 1
ATOM 679 C C . ILE A 1 83 ? 28.068 -10.522 -27.082 1.00 91.44 83 ILE A C 1
ATOM 681 O O . ILE A 1 83 ? 29.233 -10.535 -27.478 1.00 91.44 83 ILE A O 1
ATOM 685 N N . LEU A 1 84 ? 27.371 -9.387 -26.975 1.00 88.75 84 LEU A N 1
ATOM 686 C CA . LEU A 1 84 ? 27.936 -8.082 -27.317 1.00 88.75 84 LEU A CA 1
ATOM 687 C C . LEU A 1 84 ? 29.081 -7.686 -26.377 1.00 88.75 84 LEU A C 1
ATOM 689 O O . LEU A 1 84 ? 30.081 -7.138 -26.840 1.00 88.75 84 LEU A O 1
ATOM 693 N N . GLU A 1 85 ? 28.956 -7.968 -25.078 1.00 86.25 85 GLU A N 1
ATOM 694 C CA . GLU A 1 85 ? 30.050 -7.761 -24.124 1.00 86.25 85 GLU A CA 1
ATOM 695 C C . GLU A 1 85 ? 31.242 -8.667 -24.436 1.00 86.25 85 GLU A C 1
ATOM 697 O O . GLU A 1 85 ? 32.366 -8.177 -24.507 1.00 86.25 85 GLU A O 1
ATOM 702 N N . TRP A 1 86 ? 31.010 -9.951 -24.716 1.00 86.50 86 TRP A N 1
ATOM 703 C CA . TRP A 1 86 ? 32.073 -10.890 -25.090 1.00 86.50 86 TRP A CA 1
ATOM 704 C C . TRP A 1 86 ? 32.829 -10.469 -26.354 1.00 86.50 86 TRP A C 1
ATOM 706 O O . TRP A 1 86 ? 34.057 -10.480 -26.365 1.00 86.50 86 TRP A O 1
ATOM 716 N N . VAL A 1 87 ? 32.113 -10.048 -27.400 1.00 82.81 87 VAL A N 1
ATOM 717 C CA . VAL A 1 87 ? 32.712 -9.574 -28.662 1.00 82.81 87 VAL A CA 1
ATOM 718 C C . VAL A 1 87 ? 33.455 -8.248 -28.486 1.00 82.81 87 VAL A C 1
ATOM 720 O O . VAL A 1 87 ? 34.375 -7.966 -29.241 1.00 82.81 87 VAL A O 1
ATOM 723 N N . LYS A 1 88 ? 33.064 -7.419 -27.514 1.00 71.06 88 LYS A N 1
ATOM 724 C CA . LYS A 1 88 ? 33.743 -6.150 -27.216 1.00 71.06 88 LYS A CA 1
ATOM 725 C C . LYS A 1 88 ? 34.972 -6.325 -26.313 1.00 71.06 88 LYS A C 1
ATOM 727 O O . LYS A 1 88 ? 35.821 -5.437 -26.282 1.00 71.06 88 LYS A O 1
ATOM 732 N N . ILE A 1 89 ? 35.025 -7.410 -25.538 1.00 69.69 89 ILE A N 1
ATOM 733 C CA . ILE A 1 89 ? 36.144 -7.765 -24.652 1.00 69.69 89 ILE A CA 1
ATOM 734 C C . ILE A 1 89 ? 37.239 -8.546 -25.405 1.00 69.69 89 ILE A C 1
ATOM 736 O O . ILE A 1 89 ? 38.405 -8.436 -25.026 1.00 69.69 89 ILE A O 1
ATOM 740 N N . ALA A 1 90 ? 36.875 -9.316 -26.439 1.00 54.81 90 ALA A N 1
ATOM 741 C CA . ALA A 1 90 ? 37.795 -9.992 -27.364 1.00 54.81 90 ALA A CA 1
ATOM 742 C C . ALA A 1 90 ? 38.370 -9.037 -28.425 1.00 54.81 90 ALA A C 1
ATOM 744 O O . ALA A 1 90 ? 39.546 -9.242 -28.805 1.00 54.81 90 ALA A O 1
#

Sequence (90 aa):
RRLLRSASIRGFRPTSNLHTYKTYAYLIGMIFVRASDRAERVYKAMLCRGFAGRFYSLHEFSFSRLDLIWLVVMTIAIIGLEILEWVKIA

Solvent-accessible surface area (backbone atoms only — not comparable to full-atom values): 5476 Å² total; per-residue (Å²): 107,72,67,59,51,53,40,45,75,73,65,59,73,90,57,103,44,73,69,43,56,52,52,50,50,53,53,50,50,54,49,51,56,55,49,52,56,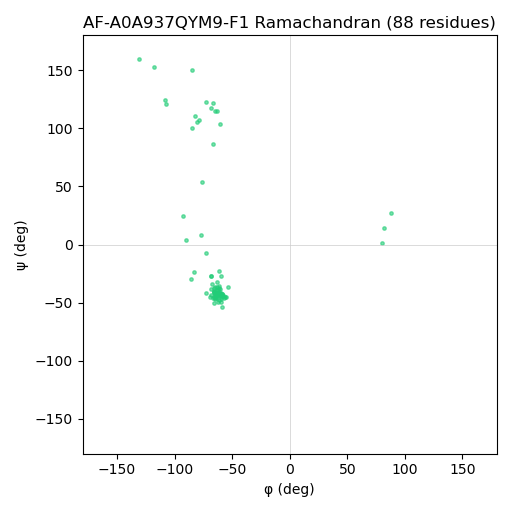48,49,51,54,50,49,54,58,38,48,78,72,66,55,80,87,68,88,78,74,86,70,73,88,73,88,46,75,65,56,53,54,50,50,51,53,51,54,52,54,52,54,53,49,54,51,52,51,52,65,71,74,106